Protein AF-A0A4R0DVK5-F1 (afdb_monomer_lite)

Structure (mmCIF, N/CA/C/O backbone):
data_AF-A0A4R0DVK5-F1
#
_entry.id   AF-A0A4R0DVK5-F1
#
loop_
_atom_site.group_PDB
_atom_site.id
_atom_site.type_symbol
_atom_site.label_atom_id
_atom_site.label_alt_id
_atom_site.label_comp_id
_atom_site.label_asym_id
_atom_site.label_entity_id
_atom_site.label_seq_id
_atom_site.pdbx_PDB_ins_code
_atom_site.Cartn_x
_atom_site.Cartn_y
_atom_site.Cartn_z
_atom_site.occupancy
_atom_site.B_iso_or_equiv
_atom_site.auth_seq_id
_atom_site.auth_comp_id
_atom_site.auth_asym_id
_atom_site.auth_atom_id
_atom_site.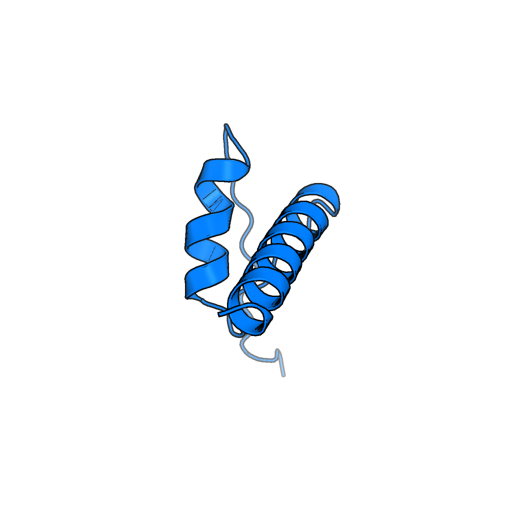pdbx_PDB_model_num
ATOM 1 N N . MET A 1 1 ? 18.785 -14.015 -15.608 1.00 44.19 1 MET A N 1
ATOM 2 C CA . MET A 1 1 ? 17.481 -13.660 -16.200 1.00 44.19 1 MET A CA 1
ATOM 3 C C . MET A 1 1 ? 16.770 -12.808 -15.177 1.00 44.19 1 MET A C 1
ATOM 5 O O . MET A 1 1 ? 16.704 -13.205 -14.022 1.00 44.19 1 MET A O 1
ATOM 9 N N . GLU A 1 2 ? 16.380 -11.606 -15.565 1.00 61.12 2 GLU A N 1
ATOM 10 C CA . GLU A 1 2 ? 15.688 -10.650 -14.702 1.00 61.12 2 GLU A CA 1
ATOM 11 C C . GLU A 1 2 ? 14.240 -11.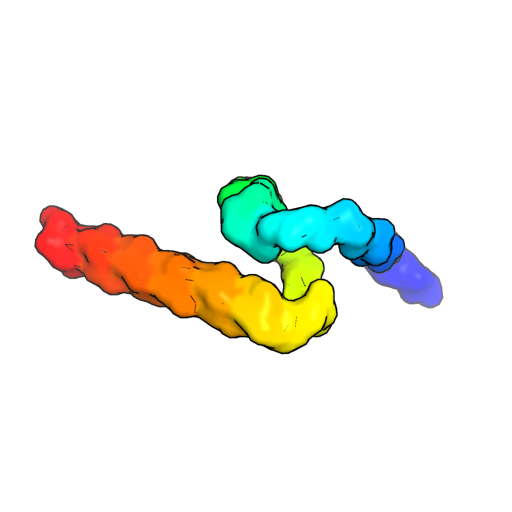138 -14.579 1.00 61.12 2 GLU A C 1
ATOM 13 O O . GLU A 1 2 ? 13.636 -11.484 -15.590 1.00 61.12 2 GLU A O 1
ATOM 18 N N . ASN A 1 3 ? 13.696 -11.246 -13.365 1.00 72.94 3 ASN A N 1
ATOM 19 C CA . ASN A 1 3 ? 12.442 -11.963 -13.068 1.00 72.94 3 ASN A CA 1
ATOM 20 C C . ASN A 1 3 ? 11.159 -11.315 -13.648 1.00 72.94 3 ASN A C 1
ATOM 22 O O . ASN A 1 3 ? 10.072 -11.548 -13.130 1.00 72.94 3 ASN A O 1
ATOM 26 N N . GLY A 1 4 ? 11.259 -10.464 -14.674 1.00 83.56 4 GLY A N 1
ATOM 27 C CA . GLY A 1 4 ? 10.128 -9.740 -15.263 1.00 83.56 4 GLY A CA 1
ATOM 28 C C . GLY A 1 4 ? 9.489 -8.706 -14.328 1.00 83.56 4 GLY A C 1
ATOM 29 O O . GLY A 1 4 ? 8.413 -8.198 -14.627 1.00 83.56 4 GLY A O 1
ATOM 30 N N . ASN A 1 5 ? 10.131 -8.397 -13.197 1.00 84.50 5 ASN A N 1
ATOM 31 C CA . ASN A 1 5 ? 9.629 -7.437 -12.221 1.00 84.50 5 ASN A CA 1
ATOM 32 C C . ASN A 1 5 ? 9.865 -6.003 -12.699 1.00 84.50 5 ASN A C 1
ATOM 34 O O . ASN A 1 5 ? 10.951 -5.668 -13.169 1.00 84.50 5 ASN A O 1
ATOM 38 N N . LEU A 1 6 ? 8.863 -5.144 -12.508 1.00 89.94 6 LEU A N 1
ATOM 39 C CA . LEU A 1 6 ? 8.949 -3.718 -12.798 1.00 89.94 6 LEU A CA 1
ATOM 40 C C . LEU A 1 6 ? 9.097 -2.932 -11.493 1.00 89.94 6 LEU A C 1
ATOM 42 O O . LEU A 1 6 ? 8.220 -2.977 -10.633 1.00 89.94 6 LEU A O 1
ATOM 46 N N . HIS A 1 7 ? 10.191 -2.182 -11.369 1.00 91.31 7 HIS A N 1
ATOM 47 C CA . HIS A 1 7 ? 10.350 -1.189 -10.311 1.00 91.31 7 HIS A CA 1
ATOM 48 C C . HIS A 1 7 ? 9.834 0.157 -10.814 1.00 91.31 7 HIS A C 1
ATOM 50 O O . HIS A 1 7 ? 10.294 0.662 -11.837 1.00 91.31 7 HIS A O 1
ATOM 56 N N . LEU A 1 8 ? 8.874 0.729 -10.090 1.00 90.44 8 LEU A N 1
ATOM 57 C CA . LEU A 1 8 ? 8.294 2.029 -10.393 1.00 90.44 8 LEU A CA 1
ATOM 58 C C . LEU A 1 8 ? 8.551 2.982 -9.227 1.00 90.44 8 LEU A C 1
ATOM 60 O O . LEU A 1 8 ? 8.247 2.660 -8.079 1.00 90.44 8 LEU A O 1
ATOM 64 N N . SER A 1 9 ? 9.046 4.173 -9.542 1.00 92.06 9 SER A N 1
ATOM 65 C CA . SER A 1 9 ? 9.143 5.287 -8.601 1.00 92.06 9 SER A CA 1
ATOM 66 C C . SER A 1 9 ? 8.140 6.359 -9.007 1.00 92.06 9 SER A C 1
ATOM 68 O O . SER A 1 9 ? 8.082 6.749 -10.172 1.00 92.06 9 SER A O 1
ATOM 70 N N . ILE A 1 10 ? 7.346 6.837 -8.052 1.00 88.69 10 ILE A N 1
ATOM 71 C CA . ILE A 1 10 ? 6.342 7.881 -8.277 1.00 88.69 10 ILE A CA 1
ATOM 72 C C . ILE A 1 10 ? 6.459 8.968 -7.215 1.00 88.69 10 ILE A C 1
ATOM 74 O O . ILE A 1 10 ? 6.776 8.693 -6.059 1.00 88.69 10 ILE A O 1
ATOM 78 N N . SER A 1 11 ? 6.156 10.205 -7.597 1.00 90.44 11 SER A N 1
ATOM 79 C CA . SER A 1 11 ? 6.001 11.314 -6.659 1.00 90.44 11 SER A CA 1
ATOM 80 C C . SER A 1 11 ? 4.521 11.521 -6.369 1.00 90.44 11 SER A C 1
ATOM 82 O O . SER A 1 11 ? 3.723 11.703 -7.286 1.00 90.44 11 SER A O 1
ATOM 84 N N . ILE A 1 12 ? 4.154 11.500 -5.091 1.00 86.56 12 ILE A N 1
ATOM 85 C CA . ILE A 1 12 ? 2.781 11.713 -4.629 1.00 86.56 12 ILE A CA 1
ATOM 86 C C . ILE A 1 12 ? 2.753 12.827 -3.587 1.00 86.56 12 ILE A C 1
ATOM 88 O O . ILE A 1 12 ? 3.682 12.962 -2.794 1.00 86.56 12 ILE A O 1
ATOM 92 N N . THR A 1 13 ? 1.681 13.620 -3.571 1.00 87.50 13 THR A N 1
ATOM 93 C CA . THR A 1 13 ? 1.506 14.687 -2.571 1.00 87.50 13 THR A CA 1
ATOM 94 C C . THR A 1 13 ? 0.957 14.140 -1.254 1.00 87.50 13 THR A C 1
ATOM 96 O O . THR A 1 13 ? 1.378 14.583 -0.191 1.00 87.50 13 THR A O 1
ATOM 99 N N . HIS A 1 14 ? 0.041 13.162 -1.304 1.00 86.50 14 HIS A N 1
ATOM 100 C CA . HIS A 1 14 ? -0.572 12.576 -0.110 1.00 86.50 14 HIS A CA 1
ATOM 101 C C . HIS A 1 14 ? -0.572 11.032 -0.160 1.00 86.50 14 HIS A C 1
ATOM 103 O O . HIS A 1 14 ? -1.250 10.458 -1.015 1.00 86.50 14 HIS A O 1
ATOM 109 N N . PRO A 1 15 ? 0.093 10.346 0.794 1.00 81.06 15 PRO A N 1
ATOM 110 C CA . PRO A 1 15 ? 0.132 8.883 0.945 1.00 81.06 15 PRO A CA 1
ATOM 111 C C . PRO A 1 15 ? -1.200 8.152 0.738 1.00 81.06 15 PRO A C 1
ATOM 113 O O . PRO A 1 15 ? -1.286 7.179 -0.011 1.00 81.06 15 PRO A O 1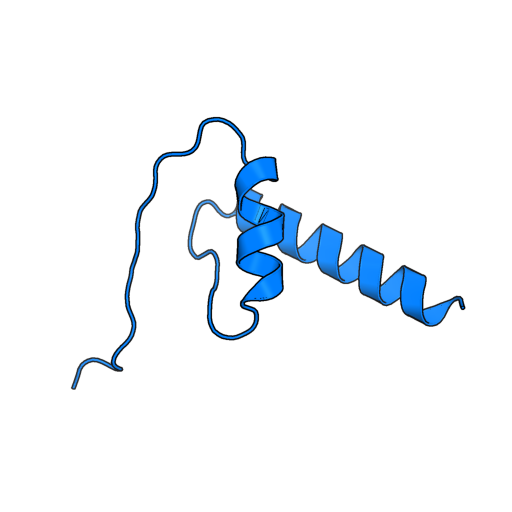
ATOM 116 N N . LYS A 1 16 ? -2.268 8.670 1.354 1.00 84.31 16 LYS A N 1
ATOM 117 C CA . LYS A 1 16 ? -3.605 8.055 1.350 1.00 84.31 16 LYS A CA 1
ATOM 118 C C . LYS A 1 16 ? -4.255 7.981 -0.031 1.00 84.31 16 LYS A C 1
ATOM 120 O O . LYS A 1 16 ? -5.201 7.224 -0.206 1.00 84.31 16 LYS A O 1
ATOM 125 N N . GLN A 1 17 ? -3.763 8.745 -1.009 1.00 85.81 17 GLN A N 1
ATOM 126 C CA . GLN A 1 17 ? -4.241 8.644 -2.387 1.00 85.81 17 GLN A CA 1
ATOM 127 C C . GLN A 1 17 ? -3.746 7.361 -3.057 1.00 85.81 17 GLN A C 1
ATOM 129 O O . GLN A 1 17 ? -4.454 6.823 -3.898 1.00 85.81 17 GLN A O 1
ATOM 134 N N . LEU A 1 18 ? -2.564 6.857 -2.683 1.00 89.00 18 LEU A N 1
ATOM 135 C CA . LEU A 1 18 ? -1.958 5.684 -3.313 1.00 89.00 18 LEU A CA 1
ATOM 136 C C . LEU A 1 18 ? -2.474 4.362 -2.729 1.00 89.00 18 LEU A C 1
ATOM 138 O O . LEU A 1 18 ? -2.678 3.403 -3.475 1.00 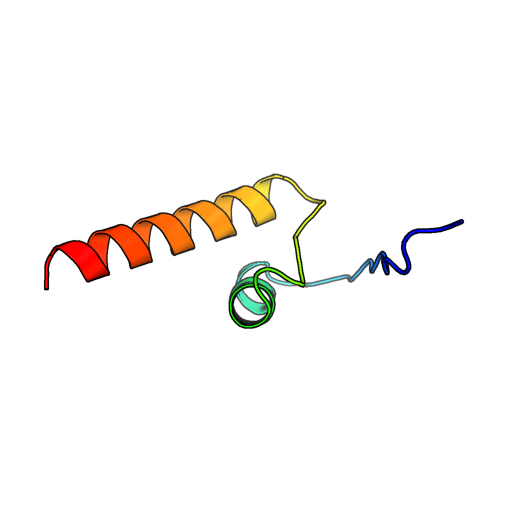89.00 18 LEU A O 1
ATOM 142 N N . LEU A 1 19 ? -2.683 4.308 -1.408 1.00 90.12 19 LEU A N 1
ATOM 143 C CA . LEU A 1 19 ? -2.998 3.067 -0.684 1.00 90.12 19 LEU A CA 1
ATOM 144 C C . LEU A 1 19 ? -4.181 2.271 -1.273 1.00 90.12 19 LEU A C 1
ATOM 146 O O . LEU A 1 19 ? -4.036 1.055 -1.435 1.00 90.12 19 LEU A O 1
ATOM 150 N N . PRO A 1 20 ? -5.312 2.894 -1.676 1.00 91.19 20 PRO A N 1
ATOM 151 C CA . PRO A 1 20 ? -6.431 2.160 -2.264 1.00 91.19 20 PRO A CA 1
ATOM 152 C C . PRO A 1 20 ? -6.071 1.461 -3.577 1.00 91.19 20 PRO A C 1
ATOM 154 O O . PRO A 1 20 ? -6.537 0.348 -3.819 1.00 91.19 20 PRO A O 1
ATOM 157 N N . PHE A 1 21 ? -5.228 2.088 -4.405 1.00 91.75 21 PHE A N 1
ATOM 158 C CA . PHE A 1 21 ? -4.782 1.493 -5.661 1.00 91.75 21 PHE A CA 1
ATOM 159 C C . PHE A 1 21 ? -3.918 0.276 -5.377 1.00 91.75 21 PHE A C 1
ATOM 161 O O . PHE A 1 21 ? -4.246 -0.810 -5.837 1.00 91.75 21 PHE A O 1
ATOM 168 N N . VAL A 1 22 ? -2.873 0.421 -4.560 1.00 92.88 22 VAL A N 1
ATOM 169 C CA . VAL A 1 22 ? -1.980 -0.698 -4.224 1.00 92.88 22 VAL A CA 1
ATOM 170 C C . VAL A 1 22 ? -2.770 -1.879 -3.664 1.00 92.88 22 VAL A C 1
ATOM 172 O O . VAL A 1 22 ? -2.569 -3.005 -4.109 1.00 92.88 22 VAL A O 1
ATOM 175 N N . ARG A 1 23 ? -3.721 -1.620 -2.757 1.00 91.31 23 ARG A N 1
ATOM 176 C CA . ARG A 1 23 ? -4.575 -2.651 -2.157 1.00 91.31 23 ARG A CA 1
ATOM 177 C C . ARG A 1 23 ? -5.348 -3.471 -3.193 1.00 91.31 23 ARG A C 1
ATOM 179 O O . ARG A 1 23 ? -5.442 -4.684 -3.035 1.00 91.31 23 ARG A O 1
ATOM 186 N N . TYR A 1 24 ? -5.881 -2.836 -4.237 1.00 92.75 24 TYR A N 1
ATOM 187 C CA . TYR A 1 24 ? -6.626 -3.526 -5.299 1.00 92.75 24 TYR A CA 1
ATOM 188 C C . TYR A 1 24 ? -5.752 -4.502 -6.102 1.00 92.75 24 TYR A C 1
ATOM 190 O O . TYR A 1 24 ? -6.246 -5.503 -6.611 1.00 92.75 24 TYR A O 1
ATOM 198 N N . TRP A 1 25 ? -4.449 -4.228 -6.194 1.00 93.69 25 TRP A N 1
ATOM 199 C CA . TRP A 1 25 ? -3.504 -5.006 -6.995 1.00 93.69 25 TRP A CA 1
ATOM 200 C C . TRP A 1 25 ? -2.716 -6.054 -6.198 1.00 93.69 25 TRP A C 1
ATOM 202 O O . TRP A 1 25 ? -1.821 -6.692 -6.754 1.00 93.69 25 TRP A O 1
ATOM 212 N N . ILE A 1 26 ? -3.011 -6.262 -4.912 1.00 90.50 26 ILE A N 1
ATOM 213 C CA . ILE A 1 26 ? -2.362 -7.310 -4.109 1.00 90.50 26 ILE A CA 1
ATOM 214 C C . ILE A 1 26 ? -2.723 -8.701 -4.675 1.00 90.50 26 ILE A C 1
ATOM 216 O O . ILE A 1 26 ? -3.899 -8.948 -4.948 1.00 90.50 26 ILE A O 1
ATOM 220 N N . PRO A 1 27 ? -1.747 -9.626 -4.834 1.00 91.75 27 PRO A N 1
ATOM 221 C CA . PRO A 1 27 ? -0.349 -9.561 -4.372 1.00 91.75 27 PRO A CA 1
ATOM 222 C C . PRO A 1 27 ? 0.669 -9.079 -5.424 1.00 91.75 27 PRO A C 1
ATOM 224 O O . PRO A 1 27 ? 1.872 -9.144 -5.183 1.00 91.75 27 PRO A O 1
ATOM 227 N N . TYR A 1 28 ? 0.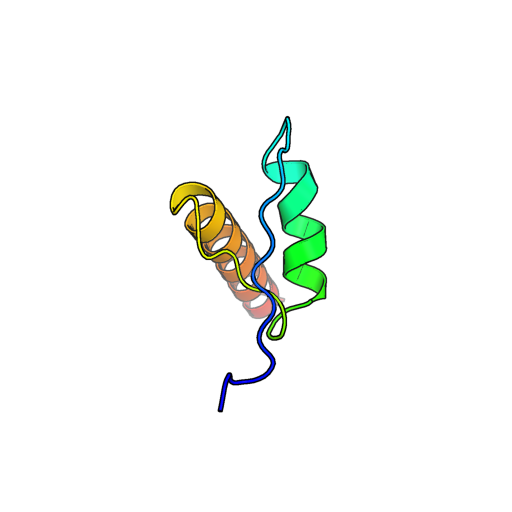216 -8.629 -6.594 1.00 93.00 28 TYR A N 1
ATOM 228 C CA . TYR A 1 28 ? 1.072 -8.315 -7.744 1.00 93.00 28 TYR A CA 1
ATOM 229 C C . TYR A 1 28 ? 1.831 -6.990 -7.604 1.00 93.00 28 TYR A C 1
ATOM 231 O O . TYR A 1 28 ? 2.900 -6.831 -8.189 1.00 93.00 28 TYR A O 1
ATOM 239 N N . VAL A 1 29 ? 1.299 -6.044 -6.825 1.00 93.12 29 VAL A N 1
ATOM 240 C CA . VAL A 1 29 ? 1.943 -4.757 -6.528 1.00 93.12 29 VAL A CA 1
ATOM 241 C C . VAL A 1 29 ? 2.290 -4.684 -5.047 1.00 93.12 29 VAL A C 1
ATOM 243 O O . VAL A 1 29 ? 1.474 -5.009 -4.186 1.00 93.12 29 VAL A O 1
ATOM 246 N N . GLN A 1 30 ? 3.504 -4.221 -4.751 1.00 92.75 30 GLN A N 1
ATOM 247 C CA . GLN A 1 30 ? 3.996 -4.047 -3.388 1.00 92.75 30 GLN A CA 1
ATOM 248 C C . GLN A 1 30 ? 4.727 -2.716 -3.226 1.00 92.75 30 GLN A C 1
ATOM 250 O O . GLN A 1 30 ? 5.396 -2.241 -4.143 1.00 92.75 30 GLN A O 1
ATOM 255 N N . ILE A 1 31 ? 4.623 -2.135 -2.032 1.00 93.44 31 ILE A N 1
ATOM 256 C CA . ILE A 1 31 ? 5.368 -0.934 -1.653 1.00 93.44 31 ILE A CA 1
ATOM 257 C C . ILE A 1 31 ? 6.712 -1.388 -1.093 1.00 93.44 31 ILE A C 1
ATOM 259 O O . ILE A 1 31 ? 6.767 -2.077 -0.071 1.00 93.44 31 ILE A O 1
ATOM 263 N N . ILE A 1 32 ? 7.786 -1.025 -1.790 1.00 93.50 32 ILE A N 1
ATOM 264 C CA . ILE A 1 32 ? 9.160 -1.299 -1.354 1.00 93.50 32 ILE A CA 1
ATOM 265 C C . ILE A 1 32 ? 9.631 -0.173 -0.427 1.00 93.50 32 ILE A C 1
ATOM 267 O O . ILE A 1 32 ? 10.206 -0.448 0.623 1.00 93.50 32 ILE A O 1
ATOM 271 N N . GLU A 1 33 ? 9.311 1.074 -0.774 1.00 92.38 33 GLU A N 1
ATOM 272 C CA . GLU A 1 33 ? 9.659 2.276 -0.020 1.00 92.38 33 GLU A CA 1
ATOM 273 C C . GLU A 1 33 ? 8.629 3.405 -0.245 1.00 92.38 33 GLU A C 1
ATOM 275 O O . GLU A 1 33 ? 7.945 3.406 -1.274 1.00 92.38 33 GLU A O 1
ATOM 280 N N . PRO A 1 34 ? 8.506 4.368 0.692 1.00 92.81 34 PRO A N 1
ATOM 281 C CA . PRO A 1 34 ? 9.116 4.380 2.027 1.00 92.81 34 PRO A CA 1
ATOM 282 C C . PRO A 1 34 ? 8.443 3.381 2.986 1.00 92.81 34 PRO A C 1
ATOM 284 O O . PRO A 1 34 ? 7.270 3.041 2.823 1.00 92.81 34 PRO A O 1
ATOM 287 N N . SER A 1 35 ? 9.173 2.932 4.015 1.00 93.88 35 SER A N 1
ATOM 288 C CA . SER A 1 35 ? 8.681 1.940 4.990 1.00 93.88 35 SER A CA 1
ATOM 289 C C . SER A 1 35 ? 7.387 2.363 5.686 1.00 93.88 35 SER A C 1
ATOM 291 O O . SER A 1 35 ? 6.504 1.532 5.857 1.00 93.88 35 SER A O 1
ATOM 293 N N . SER A 1 36 ? 7.231 3.654 5.991 1.00 93.31 36 SER A N 1
ATOM 294 C CA . SER A 1 36 ? 6.021 4.193 6.624 1.00 93.31 36 SER A CA 1
ATOM 295 C C . SER A 1 36 ? 4.758 3.917 5.809 1.00 93.31 36 SER A C 1
ATOM 297 O O . SER A 1 36 ? 3.737 3.505 6.346 1.00 93.31 36 SER A O 1
ATOM 299 N N . LEU A 1 37 ? 4.836 4.065 4.485 1.00 92.44 37 LEU A N 1
ATOM 300 C CA . LEU A 1 37 ? 3.699 3.833 3.598 1.00 92.44 37 LEU A CA 1
ATOM 301 C C . LEU A 1 37 ? 3.330 2.347 3.517 1.00 92.44 37 LEU A C 1
ATOM 303 O O . LEU A 1 37 ? 2.159 1.980 3.408 1.00 92.44 37 LEU A O 1
ATOM 307 N N . LYS A 1 38 ? 4.343 1.483 3.581 1.00 93.31 38 LYS A N 1
ATOM 308 C CA . LYS A 1 38 ? 4.164 0.036 3.664 1.00 93.31 38 LYS A CA 1
ATOM 309 C C . LYS A 1 38 ? 3.494 -0.354 4.987 1.00 93.31 38 LYS A C 1
ATOM 311 O O . LYS A 1 38 ? 2.571 -1.165 4.973 1.00 93.31 38 LYS A O 1
ATOM 316 N N . GLU A 1 39 ? 3.926 0.226 6.105 1.00 94.81 39 GLU A N 1
ATOM 317 C CA . GLU A 1 39 ? 3.334 0.005 7.432 1.00 94.81 39 GLU A CA 1
ATOM 318 C C . GLU A 1 39 ? 1.867 0.450 7.485 1.00 94.81 39 GLU A C 1
ATOM 320 O O . GLU A 1 39 ? 1.021 -0.328 7.930 1.00 94.81 39 GLU A O 1
ATOM 325 N N . ASP A 1 40 ? 1.550 1.632 6.946 1.00 93.69 40 ASP A N 1
ATOM 326 C CA . ASP A 1 40 ? 0.177 2.141 6.844 1.00 93.69 40 ASP A CA 1
ATOM 327 C C . ASP A 1 40 ? -0.733 1.159 6.084 1.00 93.69 40 ASP A C 1
ATOM 329 O O . ASP A 1 40 ? -1.818 0.809 6.559 1.00 93.69 40 ASP A O 1
ATOM 333 N N . LEU A 1 41 ? -0.268 0.643 4.935 1.00 93.25 41 LEU A N 1
ATOM 334 C CA . LEU A 1 41 ? -1.003 -0.353 4.151 1.00 93.25 41 LEU A CA 1
ATOM 335 C C . LEU A 1 41 ? -1.277 -1.628 4.961 1.00 93.25 41 LEU A C 1
ATOM 337 O O . LEU A 1 41 ? -2.402 -2.132 4.964 1.00 93.25 41 LEU A O 1
ATOM 341 N N . PHE A 1 42 ? -0.265 -2.165 5.647 1.00 93.94 42 PHE A N 1
ATOM 342 C CA . PHE A 1 42 ? -0.432 -3.376 6.453 1.00 93.94 42 PHE A CA 1
ATOM 343 C C . PHE A 1 42 ? -1.373 -3.163 7.635 1.00 93.94 42 PHE A C 1
ATOM 345 O O . PHE A 1 42 ? -2.160 -4.059 7.952 1.00 93.94 42 PHE A O 1
ATOM 352 N N . GLN A 1 43 ? -1.328 -1.991 8.266 1.00 94.69 43 GLN A N 1
ATOM 353 C CA . GLN A 1 43 ? -2.215 -1.665 9.374 1.00 94.69 43 GLN A CA 1
ATOM 354 C C . GLN A 1 43 ? -3.676 -1.563 8.913 1.00 94.69 43 GLN A C 1
ATOM 356 O O . GLN A 1 43 ? -4.566 -2.089 9.591 1.00 94.69 43 GLN A O 1
ATOM 361 N N . GLU A 1 44 ? -3.935 -0.966 7.745 1.00 92.12 44 GLU A N 1
ATOM 362 C CA . GLU A 1 44 ? -5.268 -0.969 7.133 1.00 92.12 44 GLU A CA 1
ATOM 363 C C . GLU A 1 44 ? -5.741 -2.395 6.836 1.00 92.12 44 GLU A C 1
ATOM 365 O O . GLU A 1 44 ? -6.825 -2.783 7.269 1.00 92.12 44 GLU A O 1
ATOM 370 N N . LEU A 1 45 ? -4.922 -3.206 6.156 1.00 92.06 45 LEU A N 1
ATOM 371 C CA . LEU A 1 45 ? -5.261 -4.595 5.823 1.00 92.06 45 LEU A CA 1
ATOM 372 C C . LEU A 1 45 ? -5.566 -5.428 7.070 1.00 92.06 45 LEU A C 1
ATOM 374 O O . LEU A 1 45 ? -6.570 -6.138 7.103 1.00 92.06 45 LEU A O 1
ATOM 378 N N . LYS A 1 46 ? -4.749 -5.300 8.121 1.00 93.88 46 LYS A N 1
ATOM 379 C CA . LYS A 1 46 ? -4.985 -5.971 9.403 1.00 93.88 46 LYS A CA 1
ATOM 380 C C . LYS A 1 46 ? -6.316 -5.543 10.014 1.00 93.88 46 LYS A C 1
ATOM 382 O O . LYS A 1 46 ? -7.064 -6.396 10.479 1.00 93.88 46 LYS A O 1
ATOM 387 N N . THR A 1 47 ? -6.624 -4.248 9.973 1.00 93.25 47 THR A N 1
ATOM 388 C CA . THR A 1 47 ? -7.896 -3.710 10.471 1.00 93.25 47 THR A CA 1
ATOM 389 C C . THR A 1 47 ? -9.080 -4.285 9.692 1.00 93.25 47 THR A C 1
ATOM 391 O O . THR A 1 47 ? -10.044 -4.737 10.307 1.00 93.25 47 THR A O 1
ATOM 394 N N . TYR A 1 48 ? -8.994 -4.350 8.359 1.00 89.56 48 TYR A N 1
ATOM 395 C CA . TYR A 1 48 ? -10.027 -4.973 7.523 1.00 89.56 48 TYR A CA 1
ATOM 396 C C . TYR A 1 48 ? -10.228 -6.451 7.859 1.00 89.56 48 TYR A C 1
ATOM 398 O O . TYR A 1 48 ? -11.362 -6.884 8.046 1.00 89.56 48 TYR A O 1
ATOM 406 N N . MET A 1 49 ? -9.140 -7.216 7.984 1.00 89.62 49 MET A N 1
ATOM 407 C CA . MET A 1 49 ? -9.214 -8.636 8.337 1.00 89.62 49 MET A CA 1
ATOM 408 C C . MET A 1 49 ? -9.817 -8.839 9.727 1.00 89.62 49 MET A C 1
ATOM 410 O O . MET A 1 49 ? -10.625 -9.741 9.924 1.00 89.62 49 MET A O 1
ATOM 414 N N . GLN A 1 50 ? -9.465 -7.983 10.688 1.00 93.88 50 GLN A N 1
ATOM 415 C CA . GLN A 1 50 ? -10.062 -8.015 12.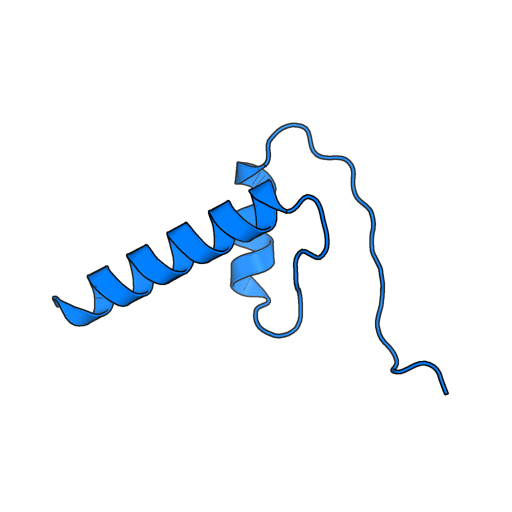018 1.00 93.88 50 GLN A CA 1
ATOM 416 C C . GLN A 1 50 ? -11.563 -7.739 11.952 1.00 93.88 50 GLN A C 1
ATOM 418 O O . GLN A 1 50 ? -12.317 -8.510 12.525 1.00 93.88 50 GLN A O 1
ATOM 423 N N . GLN A 1 51 ? -12.005 -6.716 11.213 1.00 89.31 51 GLN A N 1
ATOM 424 C CA . GLN A 1 51 ? -13.428 -6.388 11.046 1.00 89.31 51 GLN A CA 1
ATOM 425 C C . GLN A 1 51 ? -14.223 -7.500 10.346 1.00 89.31 51 GLN A C 1
ATOM 427 O O . GLN A 1 51 ? -15.344 -7.795 10.756 1.00 89.31 51 GLN A O 1
ATOM 432 N N . SER A 1 52 ? -13.644 -8.157 9.337 1.00 82.75 52 SER A N 1
ATOM 433 C CA . SER A 1 52 ? -14.306 -9.270 8.643 1.00 82.75 52 SER A CA 1
ATOM 434 C C . SER A 1 52 ? -14.478 -10.524 9.504 1.00 82.75 52 SER A C 1
ATOM 436 O O . SER A 1 52 ? -15.275 -11.380 9.152 1.00 82.75 52 SER A O 1
ATOM 438 N N . LEU A 1 53 ? -13.732 -10.656 10.606 1.00 69.19 53 LEU A N 1
ATOM 439 C CA . LEU A 1 53 ? -13.815 -11.809 11.513 1.00 69.19 53 LEU A CA 1
ATOM 440 C C . LEU A 1 53 ? -14.853 -11.625 12.633 1.00 69.19 53 LEU A C 1
ATOM 442 O O . LEU A 1 53 ? -15.091 -12.560 13.393 1.00 69.19 53 LEU A O 1
ATOM 446 N N . ILE A 1 54 ? -15.435 -10.428 12.763 1.00 61.25 54 ILE A N 1
ATOM 447 C CA . ILE A 1 54 ? -16.420 -10.070 13.803 1.00 61.25 54 ILE A CA 1
ATOM 448 C C . ILE A 1 54 ? -17.847 -9.924 13.248 1.00 61.25 54 ILE A C 1
ATOM 450 O O . ILE A 1 54 ? -18.749 -9.567 14.004 1.00 61.25 54 ILE A O 1
ATOM 454 N N . THR A 1 55 ? -18.044 -10.173 11.949 1.00 52.06 55 THR A N 1
ATOM 455 C CA . THR A 1 55 ? -19.352 -10.223 11.267 1.00 52.06 55 THR A CA 1
ATOM 456 C C . THR A 1 55 ? -19.660 -11.662 10.888 1.00 52.06 55 THR A C 1
ATOM 458 O O . THR A 1 55 ? -20.832 -12.067 11.042 1.00 52.06 55 THR A O 1
#

Foldseek 3Di:
DPPPDDDDDDDDPDLVVCLVVQVVPPPNHADPDDPVSNVVNVVVVVVVVVVVVVD

Sequence (55 aa):
MENGNLHLSISITHPKQLLPFVRYWIPYVQIIEPSSLKEDLFQELKTYMQQSLIT

Radius of gyration: 13.29 Å; chains: 1; bounding box: 37×28×30 Å

pLDDT: mean 87.44, std 10.56, range [44.19, 94.81]

Secondary structure (DSSP, 8-state):
---S--------S-HHHHHHHHHHTTTT----S-HHHHHHHHHHHHHHHHHHT--